Protein AF-A0A3D1M5Z8-F1 (afdb_monomer_lite)

Foldseek 3Di:
DDDPPPDDDDDPDDFPWDADDLDAFDDLFQPFGIDGPPDTQTSLLLLVLLVVVVVVVVVVCVVVVNDDPDDDQQADADPPDPDPQRGHPVSVSSVVSRVLVNVLVVCVVCCVVVVDDDDPVRLVVLLVVLVVVCVVCVVVSVRSSHDSVSSSVNVVSVD

Structure (mmCIF, N/CA/C/O backbone):
data_AF-A0A3D1M5Z8-F1
#
_entry.id   AF-A0A3D1M5Z8-F1
#
loop_
_atom_site.group_PDB
_atom_site.id
_atom_site.type_symbol
_atom_site.label_atom_id
_atom_site.label_alt_id
_atom_site.label_comp_id
_atom_site.label_asym_id
_atom_site.label_entity_id
_atom_site.label_seq_id
_atom_site.pdbx_PDB_ins_code
_atom_site.Cartn_x
_atom_site.Cartn_y
_atom_site.Cartn_z
_atom_site.occupancy
_atom_site.B_iso_or_equiv
_atom_site.auth_seq_id
_atom_site.auth_comp_id
_atom_site.auth_asym_id
_atom_site.auth_atom_id
_atom_site.pdbx_PDB_model_num
ATOM 1 N N . MET A 1 1 ? -8.453 -11.931 43.243 1.00 45.66 1 MET A N 1
ATOM 2 C CA . MET A 1 1 ? -7.563 -12.138 42.081 1.00 45.66 1 MET A CA 1
ATOM 3 C C . MET A 1 1 ? -7.340 -13.635 41.905 1.00 45.66 1 MET A C 1
ATOM 5 O O . MET A 1 1 ? -6.736 -14.232 42.786 1.00 45.66 1 MET A O 1
ATOM 9 N N . LYS A 1 2 ? -7.875 -14.254 40.846 1.00 28.98 2 LYS A N 1
ATOM 10 C CA . LYS A 1 2 ? -7.375 -15.521 40.283 1.00 28.98 2 LYS A CA 1
ATOM 11 C C . LYS A 1 2 ? -7.968 -15.693 38.887 1.00 28.98 2 LYS A C 1
ATOM 13 O O . LYS A 1 2 ? -9.171 -15.798 38.699 1.00 28.98 2 LYS A O 1
ATOM 18 N N . MET A 1 3 ? -7.060 -15.579 37.939 1.00 38.78 3 MET A N 1
ATOM 19 C CA . MET A 1 3 ? -7.235 -15.483 36.506 1.00 38.78 3 MET A CA 1
ATOM 20 C C . MET A 1 3 ? -6.978 -16.878 35.934 1.00 38.78 3 MET A C 1
ATOM 22 O O . MET A 1 3 ? -5.864 -17.385 36.057 1.00 38.78 3 MET A O 1
ATOM 26 N N . ASN A 1 4 ? -7.991 -17.502 35.331 1.00 33.88 4 ASN A N 1
ATOM 27 C CA . ASN A 1 4 ? -7.847 -18.800 34.672 1.00 33.88 4 ASN A CA 1
ATOM 28 C C . ASN A 1 4 ? -7.507 -18.586 33.190 1.00 33.88 4 ASN A C 1
ATOM 30 O O . ASN A 1 4 ? -8.358 -18.645 32.311 1.00 33.88 4 ASN A O 1
ATOM 34 N N . ARG A 1 5 ? -6.223 -18.316 32.934 1.00 40.91 5 ARG A N 1
ATOM 35 C CA . ARG A 1 5 ? -5.590 -18.275 31.606 1.00 40.91 5 ARG A CA 1
ATOM 36 C C . ARG A 1 5 ? -5.399 -19.692 31.058 1.00 40.91 5 ARG A C 1
ATOM 38 O O . ARG A 1 5 ? -4.290 -20.195 31.163 1.00 40.91 5 ARG A O 1
ATOM 45 N N . LYS A 1 6 ? -6.434 -20.348 30.521 1.00 39.53 6 LYS A N 1
ATOM 46 C CA . LYS A 1 6 ? -6.297 -21.562 29.678 1.00 39.53 6 LYS A CA 1
ATOM 47 C C . LYS A 1 6 ? -7.544 -21.772 28.805 1.00 39.53 6 LYS A C 1
ATOM 49 O O . LYS A 1 6 ? -8.343 -22.634 29.129 1.00 39.53 6 LYS A O 1
ATOM 54 N N . MET A 1 7 ? -7.720 -20.977 27.747 1.00 38.41 7 MET A N 1
ATOM 55 C CA . MET A 1 7 ? -8.502 -21.316 26.535 1.00 38.41 7 MET A CA 1
ATOM 56 C C . MET A 1 7 ? -8.436 -20.127 25.563 1.00 38.41 7 MET A C 1
ATOM 58 O O . MET A 1 7 ? -9.364 -19.342 25.449 1.00 38.41 7 MET A O 1
ATOM 62 N N . ALA A 1 8 ? -7.290 -19.952 24.913 1.00 38.53 8 ALA A N 1
ATOM 63 C CA . ALA A 1 8 ? -7.142 -19.054 23.764 1.00 38.53 8 ALA A CA 1
ATOM 64 C C . ALA A 1 8 ? -6.159 -19.694 22.771 1.00 38.53 8 ALA A C 1
ATOM 66 O O . ALA A 1 8 ? -5.153 -19.114 22.385 1.00 38.53 8 ALA A O 1
ATOM 67 N N . ALA A 1 9 ? -6.393 -20.972 22.473 1.00 44.59 9 ALA A N 1
ATOM 68 C CA . ALA A 1 9 ? -5.629 -21.737 21.501 1.00 44.59 9 ALA A CA 1
ATOM 69 C C . ALA A 1 9 ? -6.596 -22.683 20.787 1.00 44.59 9 ALA A C 1
ATOM 71 O O . ALA A 1 9 ? -6.935 -23.723 21.346 1.00 44.59 9 ALA A O 1
ATOM 72 N N . ALA A 1 10 ? -7.077 -22.269 19.614 1.00 41.88 10 ALA A N 1
ATOM 73 C CA . ALA A 1 10 ? -7.479 -23.107 18.478 1.00 41.88 10 ALA A CA 1
ATOM 74 C C . ALA A 1 10 ? -8.291 -22.248 17.497 1.00 41.88 10 ALA A C 1
ATOM 76 O O . ALA A 1 10 ? -9.492 -22.072 17.669 1.00 41.88 10 ALA A O 1
ATOM 77 N N . GLY A 1 11 ? -7.620 -21.714 16.479 1.00 40.41 11 GLY A N 1
ATOM 78 C CA . GLY A 1 11 ? -8.265 -20.948 15.415 1.00 40.41 11 GLY A CA 1
ATOM 79 C C . GLY A 1 11 ? -7.320 -20.607 14.267 1.00 40.41 11 GLY A C 1
ATOM 80 O O . GLY A 1 11 ? -7.425 -19.530 13.711 1.00 40.41 11 GLY A O 1
ATOM 81 N N . LEU A 1 12 ? -6.366 -21.482 13.923 1.00 47.75 12 LEU A N 1
ATOM 82 C CA . LEU A 1 12 ? -5.680 -21.388 12.628 1.00 47.75 12 LEU A CA 1
ATOM 83 C C . LEU A 1 12 ? -6.651 -21.926 11.565 1.00 47.75 12 LEU A C 1
ATOM 85 O O . LEU A 1 12 ? -6.600 -23.104 11.210 1.00 47.75 12 LEU A O 1
ATOM 89 N N . ALA A 1 13 ? -7.608 -21.092 11.152 1.00 46.97 13 ALA A N 1
ATOM 90 C CA . ALA A 1 13 ? -8.469 -21.369 10.009 1.00 46.97 13 ALA A CA 1
ATOM 91 C C . ALA A 1 13 ? -7.635 -21.237 8.722 1.00 46.97 13 ALA A C 1
ATOM 93 O O . ALA A 1 13 ? -6.862 -20.297 8.561 1.00 46.97 13 ALA A O 1
ATOM 94 N N . GLY A 1 14 ? -7.712 -22.243 7.849 1.00 43.97 14 GLY A N 1
ATOM 95 C CA . GLY A 1 14 ? -6.828 -22.378 6.695 1.00 43.97 14 GLY A CA 1
ATOM 96 C C . GLY A 1 14 ? -7.114 -21.357 5.596 1.00 43.97 14 GLY A C 1
ATOM 97 O O . GLY A 1 14 ? -8.157 -21.424 4.953 1.00 43.97 14 GLY A O 1
ATOM 98 N N . CYS A 1 15 ? -6.146 -20.485 5.317 1.00 53.84 15 CYS A N 1
ATOM 99 C CA . CYS A 1 15 ? -6.185 -19.575 4.177 1.00 53.84 15 CYS A CA 1
ATOM 100 C C . CYS A 1 15 ? -6.095 -20.377 2.865 1.00 53.84 15 CYS A C 1
ATOM 102 O O . CYS A 1 15 ? -5.021 -20.849 2.484 1.00 53.84 15 CYS A O 1
ATOM 104 N N . MET A 1 16 ? -7.207 -20.541 2.146 1.00 50.31 16 MET A N 1
ATOM 105 C CA . MET A 1 16 ? -7.157 -20.957 0.740 1.00 50.31 16 MET A CA 1
ATOM 106 C C . MET A 1 16 ? -6.750 -19.751 -0.110 1.00 50.31 16 MET A C 1
ATOM 108 O O . MET A 1 16 ? -7.555 -18.853 -0.326 1.00 50.31 16 MET A O 1
ATOM 112 N N . ILE A 1 17 ? -5.497 -19.730 -0.575 1.00 55.47 17 ILE A N 1
ATOM 113 C CA . ILE A 1 17 ? -4.919 -18.606 -1.323 1.00 55.47 17 ILE A CA 1
ATOM 114 C C . ILE A 1 17 ? -4.938 -18.926 -2.823 1.00 55.47 17 ILE A C 1
ATOM 116 O O . ILE A 1 17 ? -4.177 -19.770 -3.296 1.00 55.47 17 ILE A O 1
ATOM 120 N N . ALA A 1 18 ? -5.759 -18.209 -3.590 1.00 51.91 18 ALA A N 1
ATOM 121 C CA . ALA A 1 18 ? -5.624 -18.110 -5.043 1.00 51.91 18 ALA A CA 1
ATOM 122 C C . ALA A 1 18 ? -5.159 -16.685 -5.381 1.00 51.91 18 ALA A C 1
ATOM 124 O O . ALA A 1 18 ? -5.917 -15.735 -5.211 1.00 51.91 18 ALA A O 1
ATOM 125 N N . GLY A 1 19 ? -3.896 -16.529 -5.792 1.00 53.59 19 GLY A N 1
ATOM 126 C CA . GLY A 1 19 ? -3.340 -15.242 -6.216 1.00 53.59 19 GLY A CA 1
ATOM 127 C C . GLY A 1 19 ? -3.294 -15.155 -7.737 1.00 53.59 19 GLY A C 1
ATOM 128 O O . GLY A 1 19 ? -2.532 -15.897 -8.356 1.00 53.59 19 GLY A O 1
ATOM 129 N N . MET A 1 20 ? -4.092 -14.273 -8.337 1.00 53.56 20 MET A N 1
ATOM 130 C CA . MET A 1 20 ? -3.914 -13.882 -9.737 1.00 53.56 20 MET A CA 1
ATOM 131 C C . MET A 1 20 ? -2.912 -12.723 -9.820 1.00 53.56 20 MET A C 1
ATOM 133 O O . MET A 1 20 ? -2.773 -11.923 -8.899 1.00 53.56 20 MET A O 1
ATOM 137 N N . LEU A 1 21 ? -2.165 -12.686 -10.923 1.00 55.31 21 LEU A N 1
ATOM 138 C CA . LEU A 1 21 ? -1.042 -11.784 -11.178 1.00 55.31 21 LEU A CA 1
ATOM 139 C C . LEU A 1 21 ? -1.406 -10.311 -10.913 1.00 55.31 21 LEU A C 1
ATOM 141 O O . LEU A 1 21 ? -2.407 -9.820 -11.442 1.00 55.31 21 LEU A O 1
ATOM 145 N N . LEU A 1 22 ? -0.545 -9.594 -10.176 1.00 61.25 22 LEU A N 1
ATOM 146 C CA . LEU A 1 22 ? -0.554 -8.126 -10.092 1.00 61.25 22 LEU A CA 1
ATOM 147 C C . LEU A 1 22 ? -0.269 -7.571 -11.489 1.00 61.25 22 LEU A C 1
ATOM 149 O O . LEU A 1 22 ? 0.879 -7.419 -11.914 1.00 61.25 22 LEU A O 1
ATOM 153 N N . SER A 1 23 ? -1.342 -7.389 -12.248 1.00 57.44 23 SER A N 1
ATOM 154 C CA . SER A 1 23 ? -1.297 -6.979 -13.642 1.00 57.44 23 SER A CA 1
ATOM 155 C C . SER A 1 23 ? -0.970 -5.488 -13.689 1.00 57.44 23 SER A C 1
ATOM 157 O O . SER A 1 23 ? -1.579 -4.688 -12.978 1.00 57.44 23 SER A O 1
ATOM 159 N N . GLY A 1 24 ? 0.034 -5.122 -14.492 1.00 57.50 24 GLY A N 1
ATOM 160 C CA . GLY A 1 24 ? 0.466 -3.733 -14.673 1.00 57.50 24 GLY A CA 1
ATOM 161 C C . GLY A 1 24 ? -0.645 -2.807 -15.194 1.00 57.50 24 GLY A C 1
ATOM 162 O O . GLY A 1 24 ? -1.750 -3.251 -15.493 1.00 57.50 24 GLY A O 1
ATOM 163 N N . CYS A 1 25 ? -0.336 -1.507 -15.292 1.00 64.88 25 CYS A N 1
ATOM 164 C CA . CYS A 1 25 ? -1.281 -0.446 -15.669 1.00 64.88 25 CYS A CA 1
ATOM 165 C C . CYS A 1 25 ? -2.205 -0.822 -16.844 1.00 64.88 25 CYS A C 1
ATOM 167 O O . CYS A 1 25 ? -1.739 -1.363 -17.845 1.00 64.88 25 CYS A O 1
ATOM 169 N N . GLY A 1 26 ? -3.488 -0.452 -16.749 1.00 66.25 26 GLY A N 1
ATOM 170 C CA . GLY A 1 26 ? -4.501 -0.721 -17.784 1.00 66.25 26 GLY A CA 1
ATOM 171 C C . GLY A 1 26 ? -5.648 -1.645 -17.361 1.00 66.25 26 GLY A C 1
ATOM 172 O O . GLY A 1 26 ? -6.435 -2.060 -18.208 1.00 66.25 26 GLY A O 1
ATOM 173 N N . THR A 1 27 ? -5.755 -1.962 -16.070 1.00 78.62 27 THR A N 1
ATOM 174 C CA . THR A 1 27 ? -6.867 -2.735 -15.488 1.00 78.62 27 THR A CA 1
ATOM 175 C C . THR A 1 27 ? -7.998 -1.799 -15.037 1.00 78.62 27 THR A C 1
ATOM 177 O O . THR A 1 27 ? -7.748 -0.623 -14.767 1.00 78.62 27 THR A O 1
ATOM 180 N N . ASN A 1 28 ? -9.235 -2.303 -14.918 1.00 83.44 28 ASN A N 1
ATOM 181 C CA . ASN A 1 28 ? -10.314 -1.555 -14.250 1.00 83.44 28 ASN A CA 1
ATOM 182 C C . ASN A 1 28 ? -10.271 -1.698 -12.713 1.00 83.44 28 ASN A C 1
ATOM 184 O O . ASN A 1 28 ? -11.053 -1.042 -12.026 1.00 83.44 28 ASN A O 1
ATOM 188 N N . GLY A 1 29 ? -9.377 -2.554 -12.207 1.00 84.69 29 GLY A N 1
ATOM 189 C CA . GLY A 1 29 ? -9.028 -2.737 -10.804 1.00 84.69 29 GLY A CA 1
ATOM 190 C C . GLY A 1 29 ? -10.008 -3.555 -9.977 1.00 84.69 29 GLY A C 1
ATOM 191 O O . GLY A 1 29 ? -9.700 -3.850 -8.828 1.00 84.69 29 GLY A O 1
ATOM 192 N N . LYS A 1 30 ? -11.167 -3.945 -10.515 1.00 89.19 30 LYS A N 1
ATOM 193 C CA . LYS A 1 30 ? -12.226 -4.619 -9.744 1.00 89.19 30 LYS A CA 1
ATOM 194 C C . LYS A 1 30 ? -12.068 -6.133 -9.688 1.00 89.19 30 LYS A C 1
ATOM 196 O O . LYS A 1 30 ? -12.790 -6.794 -8.946 1.00 89.19 30 LYS A O 1
ATOM 201 N N . GLU A 1 31 ? -11.172 -6.693 -10.491 1.00 88.44 31 GLU A N 1
ATOM 202 C CA . GLU A 1 31 ? -10.900 -8.124 -10.497 1.00 88.44 31 GLU A CA 1
ATOM 203 C C . GLU A 1 31 ? -10.304 -8.580 -9.156 1.00 88.44 31 GLU A C 1
ATOM 205 O O . GLU A 1 31 ? -9.637 -7.815 -8.462 1.00 88.44 31 GLU A O 1
ATOM 210 N N . THR A 1 32 ? -10.520 -9.843 -8.784 1.00 88.56 32 THR A N 1
ATOM 211 C CA . THR A 1 32 ? -9.906 -10.435 -7.588 1.00 88.56 32 THR A CA 1
ATOM 212 C C . THR A 1 32 ? -8.410 -10.652 -7.810 1.00 88.56 32 THR A C 1
ATOM 214 O O . THR A 1 32 ? -8.022 -11.415 -8.693 1.00 88.56 32 THR A O 1
ATOM 217 N N . ALA A 1 33 ? -7.576 -10.027 -6.979 1.00 86.75 33 ALA A N 1
ATOM 218 C CA . ALA A 1 33 ? -6.137 -10.276 -6.939 1.00 86.75 33 ALA A CA 1
ATOM 219 C C . ALA A 1 33 ? -5.789 -11.374 -5.930 1.00 86.75 33 ALA A C 1
ATOM 221 O O . ALA A 1 33 ? -5.051 -12.306 -6.250 1.00 86.75 33 ALA A O 1
ATOM 222 N N . ILE A 1 34 ? -6.336 -11.268 -4.717 1.00 86.50 34 ILE A N 1
ATOM 223 C CA . ILE A 1 34 ? -6.104 -12.204 -3.616 1.00 86.50 34 ILE A CA 1
ATOM 224 C C . ILE A 1 34 ? -7.453 -12.510 -2.978 1.00 86.50 34 ILE A C 1
ATOM 226 O O . ILE A 1 34 ? -8.256 -11.611 -2.738 1.00 86.50 34 ILE A O 1
ATOM 230 N N . LYS A 1 35 ? -7.693 -13.785 -2.691 1.00 86.75 35 LYS A N 1
ATOM 231 C CA . LYS A 1 35 ? -8.801 -14.220 -1.846 1.00 86.75 35 LYS A CA 1
ATOM 232 C C . LYS A 1 35 ? -8.236 -14.912 -0.613 1.00 86.75 35 LYS A C 1
ATOM 234 O O . LYS A 1 35 ? -7.394 -15.799 -0.757 1.00 86.75 35 LYS A O 1
ATOM 239 N N . VAL A 1 36 ? -8.695 -14.498 0.563 1.00 85.19 36 VAL A N 1
ATOM 240 C CA . VAL A 1 36 ? -8.397 -15.124 1.855 1.00 85.19 36 VAL A CA 1
ATOM 241 C C . VAL A 1 36 ? -9.742 -15.352 2.527 1.00 85.19 36 VAL A C 1
ATOM 243 O O . VAL A 1 36 ? -10.444 -14.396 2.814 1.00 85.19 36 VAL A O 1
ATOM 246 N N . ASN A 1 37 ? -10.132 -16.615 2.710 1.00 84.38 37 ASN A N 1
ATOM 247 C CA . ASN A 1 37 ? -11.458 -16.980 3.220 1.00 84.38 37 ASN A CA 1
ATOM 248 C C . ASN A 1 37 ? -12.592 -16.306 2.416 1.00 84.38 37 ASN A C 1
ATOM 250 O O . ASN A 1 37 ? -12.714 -16.563 1.211 1.00 84.38 37 ASN A O 1
ATOM 254 N N . ASP A 1 38 ? -13.408 -15.473 3.065 1.00 83.44 38 ASP A N 1
ATOM 255 C CA . ASP A 1 38 ? -14.495 -14.715 2.437 1.00 83.44 38 ASP A CA 1
ATOM 256 C C . ASP A 1 38 ? -14.072 -13.298 2.016 1.00 83.44 38 ASP A C 1
ATOM 258 O O . ASP A 1 38 ? -14.759 -12.678 1.199 1.00 83.44 38 ASP A O 1
ATOM 262 N N . ASP A 1 39 ? -12.912 -12.825 2.479 1.00 85.88 39 ASP A N 1
ATOM 263 C CA . ASP A 1 39 ? -12.357 -11.529 2.115 1.00 85.88 39 ASP A CA 1
ATOM 264 C C . ASP A 1 39 ? -11.641 -11.567 0.758 1.00 85.88 39 ASP A C 1
ATOM 266 O O . ASP A 1 39 ? -10.941 -12.513 0.368 1.00 85.88 39 ASP A O 1
ATOM 270 N N . VAL A 1 40 ? -11.836 -10.486 0.007 1.00 88.19 40 VAL A N 1
ATOM 271 C CA . VAL A 1 40 ? -11.312 -10.311 -1.345 1.00 88.19 40 VAL A CA 1
ATOM 272 C C . VAL A 1 40 ? -10.528 -9.015 -1.405 1.00 88.19 40 VAL A C 1
ATOM 274 O O . VAL A 1 40 ? -11.075 -7.942 -1.169 1.00 88.19 40 VAL A O 1
ATOM 277 N N . VAL A 1 41 ? -9.268 -9.127 -1.818 1.00 89.69 41 VAL A N 1
ATOM 278 C CA . VAL A 1 41 ? -8.477 -7.985 -2.262 1.00 89.69 41 VAL A CA 1
ATOM 279 C C . VAL A 1 41 ? -8.589 -7.851 -3.769 1.00 89.69 41 VAL A C 1
ATOM 281 O O . VAL A 1 41 ? -8.340 -8.798 -4.527 1.00 89.69 41 VAL A O 1
ATOM 284 N N . THR A 1 42 ? -8.959 -6.655 -4.203 1.00 92.00 42 THR A N 1
ATOM 285 C CA . THR A 1 42 ? -9.081 -6.295 -5.612 1.00 92.00 42 THR A CA 1
ATOM 286 C C . THR A 1 42 ? -7.711 -6.018 -6.233 1.00 92.00 42 THR A C 1
ATOM 288 O O . THR A 1 42 ? -6.727 -5.725 -5.548 1.00 92.00 42 THR A O 1
ATOM 291 N N . VAL A 1 43 ? -7.626 -6.075 -7.561 1.00 90.75 43 VAL A N 1
ATOM 292 C CA . VAL A 1 43 ? -6.430 -5.651 -8.301 1.00 90.75 43 VAL A CA 1
ATOM 293 C C . VAL A 1 43 ? -6.106 -4.181 -8.028 1.00 90.75 43 VAL A C 1
ATOM 295 O O . VAL A 1 43 ? -4.932 -3.850 -7.894 1.00 90.75 43 VAL A O 1
ATOM 298 N N . GLY A 1 44 ? -7.108 -3.312 -7.873 1.00 91.81 44 GLY A N 1
ATOM 299 C CA . GLY A 1 44 ? -6.929 -1.895 -7.547 1.00 91.81 44 GLY A CA 1
ATOM 300 C C . GLY A 1 44 ? -6.254 -1.681 -6.189 1.00 91.81 44 GLY A C 1
ATOM 301 O O . GLY A 1 44 ? -5.304 -0.898 -6.099 1.00 91.81 44 GLY A O 1
ATOM 302 N N . GLN A 1 45 ? -6.681 -2.423 -5.162 1.00 93.62 45 GLN A N 1
ATOM 303 C CA . GLN A 1 45 ? -6.065 -2.418 -3.829 1.00 93.62 45 GLN A CA 1
ATOM 304 C C . GLN A 1 45 ? -4.635 -2.960 -3.877 1.00 93.62 45 GLN A C 1
ATOM 306 O O . GLN A 1 45 ? -3.695 -2.312 -3.412 1.00 93.62 45 GLN A O 1
ATOM 311 N N . ALA A 1 46 ? -4.442 -4.126 -4.494 1.00 91.31 46 ALA A N 1
ATOM 312 C CA . ALA A 1 46 ? -3.136 -4.768 -4.529 1.00 91.31 46 ALA A CA 1
ATOM 313 C C . ALA A 1 46 ? -2.112 -3.978 -5.368 1.00 91.31 46 ALA A C 1
ATOM 315 O O . ALA A 1 46 ? -0.945 -3.870 -4.984 1.00 91.31 46 ALA A O 1
ATOM 316 N N . ASN A 1 47 ? -2.542 -3.362 -6.476 1.00 90.62 47 ASN A N 1
ATOM 317 C CA . ASN A 1 47 ? -1.705 -2.474 -7.283 1.00 90.62 47 ASN A CA 1
ATOM 318 C C . ASN A 1 47 ? -1.288 -1.229 -6.503 1.00 90.62 47 ASN A C 1
ATOM 320 O O . ASN A 1 47 ? -0.116 -0.851 -6.560 1.00 90.62 47 ASN A O 1
ATOM 324 N N . PHE A 1 48 ? -2.214 -0.600 -5.775 1.00 93.00 48 PHE A N 1
ATOM 325 C CA . PHE A 1 48 ? -1.881 0.553 -4.947 1.00 93.00 48 PHE A CA 1
ATOM 326 C C . PHE A 1 48 ? -0.852 0.185 -3.880 1.00 93.00 48 PHE A C 1
ATOM 328 O O . PHE A 1 48 ? 0.195 0.827 -3.805 1.00 93.00 48 PHE A O 1
ATOM 335 N N . PHE A 1 49 ? -1.092 -0.891 -3.127 1.00 93.44 49 PHE A N 1
ATOM 336 C CA . PHE A 1 49 ? -0.176 -1.349 -2.086 1.00 93.44 49 PHE A CA 1
ATOM 337 C C . PHE A 1 49 ? 1.222 -1.668 -2.631 1.00 93.44 49 PHE A C 1
ATOM 339 O O . PHE A 1 49 ? 2.226 -1.207 -2.083 1.00 93.44 49 PHE A O 1
ATOM 346 N N . LEU A 1 50 ? 1.303 -2.383 -3.759 1.00 91.81 50 LEU A N 1
ATOM 347 C CA . LEU A 1 50 ? 2.576 -2.695 -4.410 1.00 91.81 50 LEU A CA 1
ATOM 348 C 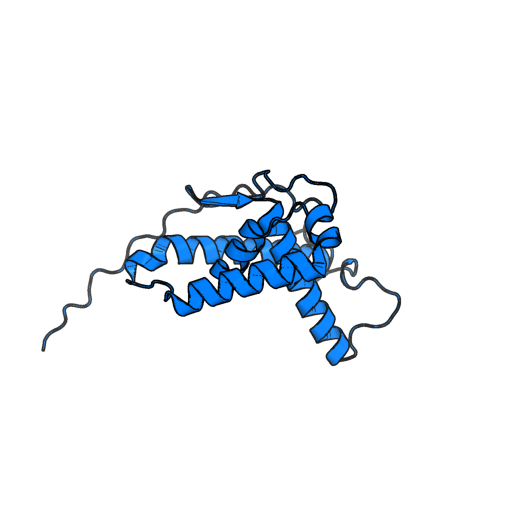C . LEU A 1 50 ? 3.334 -1.424 -4.811 1.00 91.81 50 LEU A C 1
ATOM 350 O O . LEU A 1 50 ? 4.536 -1.313 -4.567 1.00 91.81 50 LEU A O 1
ATOM 354 N N . ARG A 1 51 ? 2.657 -0.463 -5.451 1.00 90.31 51 ARG A N 1
ATOM 355 C CA . ARG A 1 51 ? 3.298 0.778 -5.914 1.00 90.31 51 ARG A CA 1
ATOM 356 C C . ARG A 1 51 ? 3.659 1.704 -4.763 1.00 90.31 51 ARG A C 1
ATOM 358 O O . ARG A 1 51 ? 4.688 2.371 -4.841 1.00 90.31 51 ARG A O 1
ATOM 365 N N . TYR A 1 52 ? 2.873 1.699 -3.691 1.00 90.62 52 TYR A N 1
ATOM 366 C CA . TYR A 1 52 ? 3.199 2.393 -2.455 1.00 90.62 52 TYR A CA 1
ATOM 367 C C . TYR A 1 52 ? 4.496 1.848 -1.847 1.00 90.62 52 TYR A C 1
ATOM 369 O O . TYR A 1 52 ? 5.430 2.617 -1.615 1.00 90.62 52 TYR A O 1
ATOM 377 N N . GLN A 1 53 ? 4.616 0.525 -1.693 1.00 90.81 53 GLN A N 1
ATOM 378 C CA . GLN A 1 53 ? 5.859 -0.094 -1.223 1.00 90.81 53 GLN A CA 1
ATOM 379 C C . GLN A 1 53 ? 7.035 0.185 -2.161 1.00 9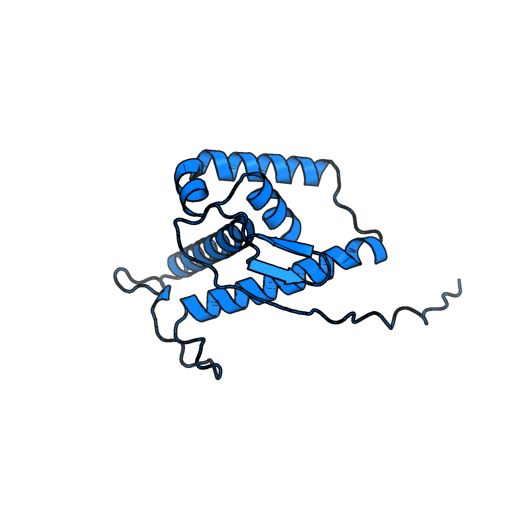0.81 53 GLN A C 1
ATOM 381 O O . GLN A 1 53 ? 8.108 0.572 -1.705 1.00 90.81 53 GLN A O 1
ATOM 386 N N . GLN A 1 54 ? 6.825 0.075 -3.476 1.00 89.81 54 GLN A N 1
ATOM 387 C CA . GLN A 1 54 ? 7.847 0.390 -4.473 1.00 89.81 54 GLN A CA 1
ATOM 388 C C . GLN A 1 54 ? 8.374 1.826 -4.313 1.00 89.81 54 GLN A C 1
ATOM 390 O O . GLN A 1 54 ? 9.586 2.052 -4.368 1.00 89.81 54 GLN A O 1
ATOM 395 N N . ALA A 1 55 ? 7.486 2.799 -4.089 1.00 89.06 55 ALA A N 1
ATOM 396 C CA . ALA A 1 55 ? 7.856 4.195 -3.874 1.00 89.06 55 ALA A CA 1
ATOM 397 C C . ALA A 1 55 ? 8.648 4.387 -2.570 1.00 89.06 55 ALA A C 1
ATOM 399 O O . ALA A 1 55 ? 9.690 5.043 -2.592 1.00 89.06 55 ALA A O 1
ATOM 400 N N . GLN A 1 56 ? 8.215 3.768 -1.466 1.00 89.19 56 GLN A N 1
ATOM 401 C CA . GLN A 1 56 ? 8.927 3.820 -0.181 1.00 89.19 56 GLN A CA 1
ATOM 402 C C . GLN A 1 56 ? 10.331 3.209 -0.281 1.00 89.19 56 GLN A C 1
ATOM 404 O O . GLN A 1 56 ? 11.313 3.833 0.125 1.00 89.19 56 GLN A O 1
ATOM 409 N N . SER A 1 57 ? 10.455 2.030 -0.894 1.00 88.44 57 SER A N 1
ATOM 410 C CA . SER A 1 57 ? 11.746 1.379 -1.127 1.00 88.44 57 SER A CA 1
ATOM 411 C C . SER A 1 57 ? 12.649 2.213 -2.039 1.00 88.44 57 SER A C 1
ATOM 413 O O . SER A 1 57 ? 13.829 2.380 -1.733 1.00 88.44 57 SER A O 1
ATOM 415 N N . THR A 1 58 ? 12.106 2.800 -3.116 1.00 87.69 58 THR A N 1
ATOM 416 C CA . THR A 1 58 ? 12.865 3.709 -3.997 1.00 87.69 58 THR A CA 1
ATOM 417 C C . THR A 1 58 ? 13.401 4.896 -3.209 1.00 87.69 58 THR A C 1
ATOM 419 O O . THR A 1 58 ? 14.591 5.195 -3.283 1.00 87.69 58 THR A O 1
ATOM 422 N N . TYR A 1 59 ? 12.531 5.562 -2.447 1.00 87.56 59 TYR A N 1
ATOM 423 C CA . TYR A 1 59 ? 12.887 6.732 -1.656 1.00 87.56 59 TYR A CA 1
ATOM 424 C C . TYR A 1 59 ? 13.986 6.400 -0.644 1.00 87.56 59 TYR A C 1
ATOM 426 O O . TYR A 1 59 ? 15.005 7.086 -0.588 1.00 87.56 59 TYR A O 1
ATOM 434 N N . MET A 1 60 ? 13.833 5.299 0.094 1.00 88.62 60 MET A N 1
ATOM 435 C CA . MET A 1 60 ? 14.840 4.822 1.038 1.00 88.62 60 MET A CA 1
ATOM 436 C C . MET A 1 60 ? 16.187 4.570 0.341 1.00 88.62 60 MET A C 1
ATOM 438 O O . MET A 1 60 ? 17.223 5.060 0.786 1.00 88.62 60 MET A O 1
ATOM 442 N N . MET A 1 61 ? 16.198 3.851 -0.782 1.00 85.88 61 MET A N 1
ATOM 443 C CA . MET A 1 61 ? 17.438 3.551 -1.505 1.00 85.88 61 MET A CA 1
ATOM 444 C C . MET A 1 61 ? 18.094 4.792 -2.115 1.00 85.88 61 MET A C 1
ATOM 446 O O . MET A 1 61 ? 19.322 4.863 -2.168 1.00 85.88 61 MET A O 1
ATOM 450 N N . GLN A 1 62 ? 17.305 5.781 -2.543 1.00 84.94 62 GLN A N 1
ATOM 451 C CA . GLN A 1 62 ? 17.817 7.082 -2.973 1.00 84.94 62 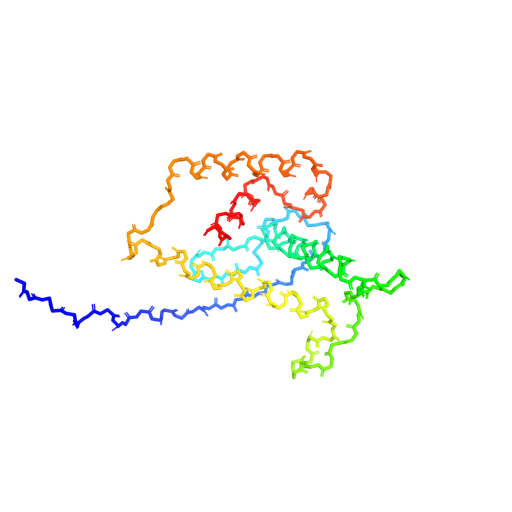GLN A CA 1
ATOM 452 C C . GLN A 1 62 ? 18.501 7.821 -1.819 1.00 84.94 62 GLN A C 1
ATOM 454 O O . GLN A 1 62 ? 19.617 8.305 -1.995 1.00 84.94 62 GLN A O 1
ATOM 459 N N . GLN A 1 63 ? 17.882 7.854 -0.634 1.00 86.44 63 GLN A N 1
ATOM 460 C CA . GLN A 1 63 ? 18.463 8.477 0.563 1.00 86.44 63 GLN A CA 1
ATOM 461 C C . GLN A 1 63 ? 19.802 7.836 0.960 1.00 86.44 63 GLN A C 1
ATOM 463 O O . GLN A 1 63 ? 20.730 8.539 1.354 1.00 86.44 63 GLN A O 1
ATOM 468 N N . TYR A 1 64 ? 19.942 6.517 0.794 1.00 85.62 64 TYR A N 1
ATOM 469 C CA . TYR A 1 64 ? 21.196 5.798 1.053 1.00 85.62 64 TYR A CA 1
ATOM 470 C C . TYR A 1 64 ? 22.186 5.796 -0.125 1.00 85.62 64 TYR A C 1
ATOM 472 O O . TYR A 1 64 ? 23.219 5.132 -0.051 1.00 85.62 64 TYR A O 1
ATOM 480 N N . GLY A 1 65 ? 21.900 6.509 -1.222 1.00 80.50 65 GLY A N 1
ATOM 481 C CA . GLY A 1 65 ? 22.775 6.569 -2.400 1.00 80.50 65 GLY A CA 1
ATOM 482 C C . GLY A 1 65 ? 22.919 5.240 -3.153 1.00 80.50 65 GLY A C 1
ATOM 483 O O . GLY A 1 65 ? 23.817 5.087 -3.977 1.00 80.50 65 GLY A O 1
ATOM 484 N N . MET A 1 66 ? 22.046 4.269 -2.878 1.00 75.38 66 MET A N 1
ATOM 485 C CA . MET A 1 66 ? 22.059 2.940 -3.498 1.00 75.38 66 MET A CA 1
ATOM 486 C C . MET A 1 66 ? 21.319 2.914 -4.839 1.00 75.38 66 MET A C 1
ATOM 488 O O . MET A 1 66 ? 21.481 1.981 -5.621 1.00 75.38 66 MET A O 1
ATOM 492 N N . TYR A 1 67 ? 20.515 3.940 -5.120 1.00 71.50 67 TYR A N 1
ATOM 493 C CA . TYR A 1 67 ? 19.826 4.093 -6.394 1.00 71.50 67 TYR A CA 1
ATOM 494 C C . TYR A 1 67 ? 20.735 4.808 -7.408 1.00 71.50 67 TYR A C 1
ATOM 496 O O . TYR A 1 67 ? 20.738 6.036 -7.499 1.00 71.50 67 TYR A O 1
ATOM 504 N N . GLN A 1 68 ? 21.547 4.049 -8.153 1.00 61.19 68 GLN A N 1
ATOM 505 C CA . GLN A 1 68 ? 22.374 4.608 -9.230 1.00 61.19 68 GLN A CA 1
ATOM 506 C C . GLN A 1 68 ? 21.534 4.872 -10.486 1.00 61.19 68 GLN A C 1
ATOM 508 O O . GLN A 1 68 ? 20.735 4.034 -10.903 1.00 61.19 68 GLN A O 1
ATOM 513 N N . SER A 1 69 ? 21.703 6.043 -11.107 1.00 52.38 69 SER A N 1
ATOM 514 C CA . SER A 1 69 ? 20.904 6.423 -12.275 1.00 52.38 69 SER A CA 1
ATOM 515 C C . SER A 1 69 ? 21.187 5.498 -13.466 1.00 52.38 69 SER A C 1
ATOM 517 O O . SER A 1 69 ? 22.325 5.435 -13.927 1.00 52.38 69 SER A O 1
ATOM 519 N N . GLY A 1 70 ? 20.156 4.840 -14.002 1.00 54.84 70 GLY A N 1
ATOM 520 C CA . GLY A 1 70 ? 20.205 4.190 -15.320 1.00 54.84 70 GLY A CA 1
ATOM 521 C C . GLY A 1 70 ? 19.967 2.677 -15.350 1.00 54.84 70 GLY A C 1
ATOM 522 O O . GLY A 1 70 ? 19.655 2.166 -16.420 1.00 54.84 70 GLY A O 1
ATOM 523 N N . ALA A 1 71 ? 20.035 1.970 -14.218 1.00 57.25 71 ALA A N 1
ATOM 524 C CA . ALA A 1 71 ? 19.587 0.578 -14.118 1.00 57.25 71 ALA A CA 1
ATOM 525 C C . ALA A 1 71 ? 18.255 0.518 -13.360 1.00 57.25 71 ALA A C 1
ATOM 527 O O . ALA A 1 71 ? 18.109 1.122 -12.297 1.00 57.25 71 ALA A O 1
ATOM 528 N N . SER A 1 72 ? 17.270 -0.193 -13.908 1.00 74.06 72 SER A N 1
ATOM 529 C CA . SER A 1 72 ? 16.026 -0.473 -13.194 1.00 74.06 72 SER A CA 1
ATOM 530 C C . SER A 1 72 ? 16.345 -1.457 -12.073 1.00 74.06 72 SER A C 1
ATOM 532 O O . SER A 1 72 ? 16.485 -2.650 -12.322 1.00 74.06 72 SER A O 1
ATOM 534 N N . LEU A 1 73 ? 16.489 -0.956 -10.839 1.00 80.88 73 LEU A N 1
ATOM 535 C CA . LEU A 1 73 ? 16.619 -1.775 -9.623 1.00 80.88 73 LEU A CA 1
ATOM 536 C C . LEU A 1 73 ? 15.625 -2.946 -9.631 1.00 80.88 73 LEU A C 1
ATOM 538 O O . LEU A 1 73 ? 15.948 -4.054 -9.225 1.00 80.88 73 LEU A O 1
ATOM 542 N N . TRP A 1 74 ? 14.413 -2.678 -10.110 1.00 85.50 74 TRP A N 1
ATOM 543 C CA . TRP A 1 74 ? 13.299 -3.617 -10.156 1.00 85.50 74 TRP A CA 1
ATOM 544 C C . TRP A 1 74 ? 13.539 -4.799 -11.088 1.00 85.50 74 TRP A C 1
ATOM 546 O O . TRP A 1 74 ? 13.016 -5.871 -10.814 1.00 85.50 74 TRP A O 1
ATOM 556 N N . ASP A 1 75 ? 14.348 -4.614 -12.127 1.00 85.69 75 ASP A N 1
ATOM 557 C CA . ASP A 1 75 ? 14.689 -5.652 -13.101 1.00 85.69 75 ASP A CA 1
ATOM 558 C C . ASP A 1 75 ? 16.033 -6.322 -12.776 1.00 85.69 75 ASP A C 1
ATOM 560 O O . ASP A 1 75 ? 16.510 -7.161 -13.535 1.00 85.69 75 ASP A O 1
ATOM 564 N N . GLN A 1 76 ? 16.672 -5.950 -11.661 1.00 85.81 76 GLN A N 1
ATOM 565 C CA . GLN A 1 76 ? 17.925 -6.560 -11.241 1.00 85.81 76 GLN A CA 1
ATOM 566 C C . GLN A 1 76 ? 17.683 -7.991 -10.757 1.00 85.81 76 GLN A C 1
ATOM 568 O O . GLN A 1 76 ? 1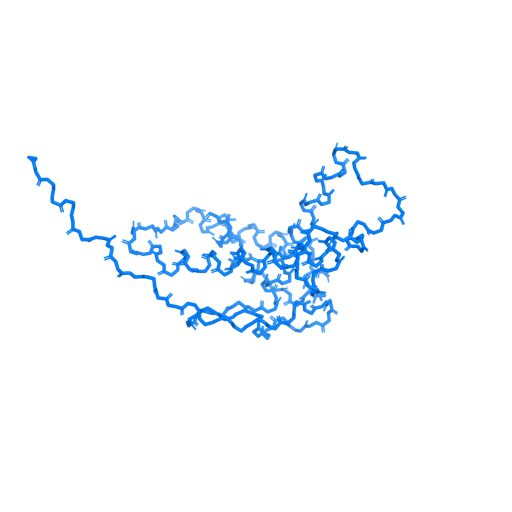6.822 -8.217 -9.903 1.00 85.81 76 GLN A O 1
ATOM 573 N N . ASP A 1 77 ? 18.491 -8.928 -11.258 1.00 85.19 77 ASP A N 1
ATOM 574 C CA . ASP A 1 77 ? 18.445 -10.336 -10.868 1.00 85.19 77 ASP A CA 1
ATOM 575 C C . ASP A 1 77 ? 18.528 -10.514 -9.344 1.00 85.19 77 ASP A C 1
ATOM 577 O O . ASP A 1 77 ? 19.379 -9.934 -8.659 1.00 85.19 77 ASP A O 1
ATOM 581 N N . TYR A 1 78 ? 17.654 -11.368 -8.818 1.00 79.00 78 TYR A N 1
ATOM 582 C CA . TYR A 1 78 ? 17.548 -11.696 -7.405 1.00 79.00 78 TYR A CA 1
ATOM 583 C C . TYR A 1 78 ? 17.941 -13.154 -7.163 1.00 79.00 78 TYR A C 1
ATOM 585 O O . TYR A 1 78 ? 17.121 -14.066 -7.136 1.00 79.00 78 TYR A O 1
ATOM 593 N N . THR A 1 79 ? 19.237 -13.380 -6.959 1.00 73.38 79 THR A N 1
ATOM 594 C CA . THR A 1 79 ? 19.831 -14.723 -6.836 1.00 73.38 79 THR A CA 1
ATOM 595 C C . THR A 1 79 ? 19.632 -15.386 -5.470 1.00 73.38 79 THR A C 1
ATOM 597 O O . THR A 1 79 ? 20.065 -16.518 -5.268 1.00 73.38 79 THR A O 1
ATOM 600 N N . ALA A 1 80 ? 18.993 -14.697 -4.520 1.00 74.06 80 ALA A N 1
ATOM 601 C CA . ALA A 1 80 ? 18.769 -15.196 -3.165 1.00 74.06 80 ALA A CA 1
ATOM 602 C C . ALA A 1 80 ? 17.495 -16.054 -3.020 1.00 74.06 80 ALA A C 1
ATOM 604 O O . ALA A 1 80 ? 17.291 -16.648 -1.962 1.00 74.06 80 ALA A O 1
ATOM 605 N N . SER A 1 81 ? 16.647 -16.132 -4.053 1.00 70.38 81 SER A N 1
ATOM 606 C CA . SER A 1 81 ? 15.429 -16.947 -4.024 1.00 70.38 81 SER A CA 1
ATOM 607 C C . SER A 1 81 ? 15.680 -18.385 -4.487 1.00 70.38 81 SER A C 1
ATOM 609 O O . SER A 1 81 ? 16.360 -18.621 -5.484 1.00 70.38 81 SER A O 1
ATOM 611 N N . SER A 1 82 ? 15.085 -19.355 -3.790 1.00 74.25 82 SER A N 1
ATOM 612 C CA . SER A 1 82 ? 14.961 -20.743 -4.259 1.00 74.25 82 SER A CA 1
ATOM 613 C C . SER A 1 82 ? 13.730 -20.973 -5.147 1.00 74.25 82 SER A C 1
ATOM 615 O O . SER A 1 82 ? 13.615 -22.033 -5.763 1.00 74.25 82 SER A O 1
ATOM 617 N N . ASP A 1 83 ? 12.818 -20.000 -5.221 1.00 76.75 83 ASP A N 1
ATOM 618 C CA . ASP A 1 83 ? 11.651 -20.010 -6.101 1.00 76.75 83 ASP A CA 1
ATOM 619 C C . ASP A 1 83 ? 12.020 -19.428 -7.469 1.00 76.75 83 ASP A C 1
ATOM 621 O O . ASP A 1 83 ? 12.350 -18.247 -7.588 1.00 76.75 83 ASP A O 1
ATOM 625 N N . SER A 1 84 ? 11.922 -20.259 -8.509 1.00 74.44 84 SER A N 1
ATOM 626 C CA . SER A 1 84 ? 12.222 -19.892 -9.896 1.00 74.44 84 SER A CA 1
ATOM 627 C C . SER A 1 84 ? 11.299 -18.820 -10.488 1.00 74.44 84 SER A C 1
ATOM 629 O O . SER A 1 84 ? 11.619 -18.271 -11.538 1.00 74.44 84 SER A O 1
ATOM 631 N N . SER A 1 85 ? 10.152 -18.542 -9.860 1.00 74.06 85 SER A N 1
ATOM 632 C CA . SER A 1 85 ? 9.259 -17.442 -10.250 1.00 74.06 85 SER A CA 1
ATOM 633 C C . SER A 1 85 ? 9.724 -16.075 -9.735 1.00 74.06 85 SER A C 1
ATOM 635 O O . SER A 1 85 ? 9.266 -15.047 -10.231 1.00 74.06 85 SER A O 1
ATOM 637 N N . ILE A 1 86 ? 10.667 -16.057 -8.788 1.00 79.81 86 ILE A N 1
ATOM 638 C CA . ILE A 1 86 ? 11.269 -14.847 -8.233 1.00 79.81 86 ILE A CA 1
ATOM 639 C C . ILE A 1 86 ? 12.648 -14.681 -8.861 1.00 79.81 86 ILE A C 1
ATOM 641 O O . ILE A 1 86 ? 13.653 -15.177 -8.353 1.00 79.81 86 ILE A O 1
ATOM 645 N N . SER A 1 87 ? 12.677 -13.993 -9.998 1.00 84.19 87 SER A N 1
ATOM 646 C CA . SER A 1 87 ? 13.902 -13.796 -10.776 1.00 84.19 87 SER A CA 1
ATOM 647 C C . SER A 1 87 ? 14.542 -12.435 -10.544 1.00 84.19 87 SER A C 1
ATOM 649 O O . SER A 1 87 ? 15.757 -12.307 -10.648 1.00 84.19 87 SER A O 1
ATOM 651 N N . THR A 1 88 ? 13.740 -11.435 -10.178 1.00 88.69 88 THR A N 1
ATOM 652 C CA . THR A 1 88 ? 14.175 -10.045 -10.025 1.00 88.69 88 THR A CA 1
ATOM 653 C C . THR A 1 88 ? 13.827 -9.475 -8.652 1.00 88.69 88 THR A C 1
ATOM 655 O O . THR A 1 88 ? 12.974 -10.002 -7.930 1.00 88.69 88 THR A O 1
ATOM 658 N N . TYR A 1 89 ? 14.451 -8.353 -8.286 1.00 86.75 89 TYR A N 1
ATOM 659 C CA . TYR A 1 89 ? 14.083 -7.602 -7.083 1.00 86.75 89 TYR A CA 1
ATOM 660 C C . TYR A 1 89 ? 12.606 -7.173 -7.115 1.00 86.75 89 TYR A C 1
ATOM 662 O O . TYR A 1 89 ? 11.921 -7.198 -6.093 1.00 86.75 89 TYR A O 1
ATOM 670 N N . GLY A 1 90 ? 12.083 -6.832 -8.298 1.00 87.62 90 GLY A N 1
ATOM 671 C CA . GLY A 1 90 ? 10.672 -6.526 -8.505 1.00 87.62 90 GLY A CA 1
ATOM 672 C C . GLY A 1 90 ? 9.752 -7.718 -8.243 1.00 87.62 90 GLY A C 1
ATOM 673 O O . GLY A 1 90 ? 8.684 -7.533 -7.661 1.00 87.62 90 GLY A O 1
ATOM 674 N N . ASP A 1 91 ? 10.151 -8.934 -8.616 1.00 87.06 91 ASP A N 1
ATOM 675 C CA . ASP A 1 91 ? 9.378 -10.145 -8.308 1.00 87.06 91 ASP A CA 1
ATOM 676 C C . ASP A 1 91 ? 9.384 -10.446 -6.807 1.00 87.06 91 ASP A C 1
ATOM 678 O O . ASP A 1 91 ? 8.341 -10.765 -6.239 1.00 87.06 91 ASP A O 1
ATOM 682 N N . SER A 1 92 ? 10.527 -10.246 -6.146 1.00 88.19 92 SER A N 1
ATOM 683 C CA . SER A 1 92 ? 10.652 -10.390 -4.691 1.00 88.19 92 SER A CA 1
ATOM 684 C C . SER A 1 92 ? 9.760 -9.391 -3.941 1.00 88.19 92 SER A C 1
ATOM 686 O O . SER A 1 92 ? 9.069 -9.759 -2.986 1.00 88.19 92 SER A O 1
ATOM 688 N N . LEU A 1 93 ? 9.688 -8.140 -4.415 1.00 89.06 93 LEU A N 1
ATOM 689 C CA . LEU A 1 93 ? 8.774 -7.141 -3.861 1.00 89.06 93 LEU A CA 1
ATOM 690 C C . LEU A 1 93 ? 7.304 -7.535 -4.068 1.00 89.06 93 LEU A C 1
ATOM 692 O O . LEU A 1 93 ? 6.510 -7.398 -3.141 1.00 89.06 93 LEU A O 1
ATOM 696 N N . LYS A 1 94 ? 6.925 -8.031 -5.256 1.00 88.88 94 LYS A N 1
ATOM 697 C CA . LYS A 1 94 ? 5.549 -8.493 -5.521 1.00 88.88 94 LYS A CA 1
ATOM 698 C C . LYS A 1 94 ? 5.146 -9.633 -4.593 1.00 88.88 94 LYS A C 1
ATOM 700 O O . LYS A 1 94 ? 4.032 -9.613 -4.073 1.00 88.88 94 LYS A O 1
ATOM 705 N N . ASP A 1 95 ? 6.031 -10.606 -4.392 1.00 88.00 95 ASP A N 1
ATOM 706 C CA . ASP A 1 95 ? 5.758 -11.734 -3.503 1.00 88.00 95 ASP A CA 1
ATOM 707 C C . ASP A 1 95 ? 5.635 -11.275 -2.044 1.00 88.00 95 ASP A C 1
ATOM 709 O O . ASP A 1 95 ? 4.663 -11.605 -1.366 1.00 88.00 95 ASP A O 1
ATOM 713 N N . SER A 1 96 ? 6.543 -10.402 -1.600 1.00 88.69 96 SER A N 1
ATOM 714 C CA . SER A 1 96 ? 6.475 -9.788 -0.269 1.00 88.69 96 SER A CA 1
ATOM 715 C C . SER A 1 96 ? 5.164 -9.026 -0.069 1.00 88.69 96 SER A C 1
ATOM 717 O O . SER A 1 96 ? 4.465 -9.254 0.913 1.00 88.69 96 SER A O 1
ATOM 719 N N . ALA A 1 97 ? 4.770 -8.187 -1.032 1.00 90.38 97 ALA A N 1
ATOM 720 C CA . ALA A 1 97 ? 3.525 -7.430 -0.973 1.00 90.38 97 ALA A CA 1
ATOM 721 C C . ALA A 1 97 ? 2.290 -8.337 -0.902 1.00 90.38 97 ALA A C 1
ATOM 723 O O . ALA A 1 97 ? 1.381 -8.084 -0.114 1.00 90.38 97 ALA A O 1
ATOM 724 N N . LYS A 1 98 ? 2.264 -9.419 -1.686 1.00 89.00 98 LYS A N 1
ATOM 725 C CA . LYS A 1 98 ? 1.196 -10.420 -1.628 1.00 89.00 98 LYS A CA 1
ATOM 726 C C . LYS A 1 98 ? 1.121 -11.074 -0.246 1.00 89.00 98 LYS A C 1
ATOM 728 O O . LYS A 1 98 ? 0.031 -11.176 0.310 1.00 89.00 98 LYS A O 1
ATOM 733 N N . ASN A 1 99 ? 2.254 -11.513 0.300 1.00 88.62 99 ASN A N 1
ATOM 734 C CA . ASN A 1 99 ? 2.298 -12.186 1.598 1.00 88.62 99 ASN A CA 1
ATOM 735 C C . ASN A 1 99 ? 1.876 -11.250 2.737 1.00 88.62 99 ASN A C 1
ATOM 737 O O . ASN A 1 99 ? 1.111 -11.668 3.603 1.00 88.62 99 ASN A O 1
ATOM 741 N N . THR A 1 100 ? 2.299 -9.983 2.699 1.00 91.06 100 THR A N 1
ATOM 742 C CA . THR A 1 100 ? 1.855 -8.967 3.661 1.00 91.06 100 THR A CA 1
ATOM 743 C C . THR A 1 100 ? 0.348 -8.742 3.583 1.00 91.06 100 THR A C 1
ATOM 745 O O . THR A 1 100 ? -0.313 -8.854 4.604 1.00 91.06 100 THR A O 1
ATOM 748 N N . LEU A 1 101 ? -0.227 -8.554 2.388 1.00 90.75 101 LEU A N 1
ATOM 749 C CA . LEU A 1 101 ? -1.683 -8.396 2.251 1.00 90.75 101 LEU A CA 1
ATOM 750 C C . LEU A 1 101 ? -2.451 -9.594 2.820 1.00 90.75 101 LEU A C 1
ATOM 752 O O . LEU A 1 101 ? -3.441 -9.411 3.518 1.00 90.75 101 LEU A O 1
ATOM 756 N N . ILE A 1 102 ? -1.997 -10.821 2.547 1.00 88.50 102 ILE A N 1
ATOM 757 C CA . ILE A 1 102 ? -2.621 -12.032 3.100 1.00 88.50 102 ILE A CA 1
ATOM 758 C C . ILE A 1 102 ? -2.575 -12.010 4.630 1.00 88.50 102 ILE A C 1
ATOM 760 O O . ILE A 1 102 ? -3.584 -12.285 5.277 1.00 88.50 102 ILE A O 1
ATOM 764 N N . GLN A 1 103 ? -1.415 -11.681 5.201 1.00 88.81 103 GLN A N 1
ATOM 765 C CA . GLN A 1 103 ? -1.237 -11.594 6.643 1.00 88.81 103 GLN A CA 1
ATOM 766 C C . GLN A 1 103 ? -2.142 -10.521 7.265 1.00 88.81 103 GLN A C 1
ATOM 768 O O . GLN A 1 103 ? -2.814 -10.811 8.254 1.00 88.81 103 GLN A O 1
ATOM 773 N N . ASP A 1 104 ? -2.199 -9.325 6.683 1.00 90.00 104 ASP A N 1
ATOM 774 C CA . ASP A 1 104 ? -2.981 -8.205 7.212 1.00 90.00 104 ASP A CA 1
ATOM 775 C C . ASP A 1 104 ? -4.485 -8.503 7.186 1.00 90.00 104 ASP A C 1
ATOM 777 O O . ASP A 1 104 ? -5.188 -8.213 8.153 1.00 90.00 104 ASP A O 1
ATOM 781 N N . ILE A 1 105 ? -4.982 -9.172 6.138 1.00 88.25 105 ILE A N 1
ATOM 782 C CA . ILE A 1 105 ? -6.379 -9.638 6.085 1.00 88.25 105 ILE A CA 1
ATOM 783 C C . ILE A 1 105 ? -6.657 -10.634 7.210 1.00 88.25 105 ILE A C 1
ATOM 785 O O . ILE A 1 105 ? -7.640 -10.484 7.929 1.00 88.25 105 ILE A O 1
ATOM 789 N N . CYS A 1 106 ? -5.774 -11.616 7.418 1.00 87.00 106 CYS A N 1
ATOM 790 C CA . CYS A 1 106 ? -5.953 -12.593 8.495 1.00 87.00 106 CYS A CA 1
ATOM 791 C C . CYS A 1 106 ? -5.983 -11.909 9.870 1.00 87.00 106 CYS A C 1
ATOM 793 O O . CYS A 1 106 ? -6.767 -12.279 10.740 1.00 87.00 106 CYS A O 1
ATOM 795 N N . LEU A 1 107 ? -5.137 -10.897 10.083 1.00 86.75 107 LEU A N 1
ATOM 796 C CA . LEU A 1 107 ? -5.146 -10.110 11.317 1.00 86.75 107 LEU A CA 1
ATOM 797 C C . LEU A 1 107 ? -6.448 -9.317 11.470 1.00 86.75 107 LEU A C 1
ATOM 799 O O . LEU A 1 107 ? -7.014 -9.288 12.564 1.00 86.75 107 LEU A O 1
ATOM 803 N N . LYS A 1 108 ? -6.945 -8.722 10.382 1.00 85.44 108 LYS A N 1
ATOM 804 C CA . LYS A 1 108 ? -8.209 -7.983 10.358 1.00 85.44 108 LYS A CA 1
ATOM 805 C C . LYS A 1 108 ? -9.411 -8.873 10.681 1.00 85.44 108 LYS A C 1
ATOM 807 O O . LYS A 1 108 ? -10.222 -8.475 11.517 1.00 85.44 108 LYS A O 1
ATOM 812 N N . GLU A 1 109 ? -9.503 -10.073 10.105 1.00 84.94 109 GLU A N 1
ATOM 813 C CA . GLU A 1 109 ? -10.579 -11.042 10.393 1.00 84.94 109 GLU A CA 1
ATOM 814 C C . GLU A 1 109 ? -10.675 -11.373 11.892 1.00 84.94 109 GLU A C 1
ATOM 816 O O . GLU A 1 109 ? -11.767 -11.579 12.422 1.00 84.94 109 GLU A O 1
ATOM 821 N N . HIS A 1 110 ? -9.541 -11.354 12.596 1.00 85.31 110 HIS A N 1
ATOM 822 C CA . HIS A 1 110 ? -9.454 -11.651 14.024 1.00 85.31 110 HIS A CA 1
ATOM 823 C C . HIS A 1 110 ? -9.400 -10.412 14.934 1.00 85.31 110 HIS A C 1
ATOM 825 O O . HIS A 1 110 ? -9.378 -10.562 16.154 1.00 85.31 110 HIS A O 1
ATOM 831 N N . ALA A 1 111 ? -9.404 -9.180 14.410 1.00 85.00 111 ALA A N 1
ATOM 832 C CA . ALA A 1 111 ? -9.288 -7.968 15.233 1.00 85.00 111 ALA A CA 1
ATOM 833 C C . ALA A 1 111 ? -10.433 -7.839 16.262 1.00 85.00 111 ALA A C 1
ATOM 835 O O . ALA A 1 111 ? -10.211 -7.456 17.418 1.00 85.00 111 ALA A O 1
ATOM 836 N N . ALA A 1 112 ? -11.646 -8.242 15.867 1.00 81.38 112 ALA A N 1
ATOM 837 C CA . ALA A 1 112 ? -12.825 -8.251 16.730 1.00 81.38 112 ALA A CA 1
ATOM 838 C C . ALA A 1 112 ? -12.696 -9.233 17.908 1.00 81.38 112 ALA A C 1
ATOM 840 O O . ALA A 1 112 ? -13.157 -8.919 19.007 1.00 81.38 112 ALA A O 1
ATOM 841 N N . ASP A 1 113 ? -11.999 -10.364 17.729 1.00 86.00 113 ASP A N 1
ATOM 842 C CA . ASP A 1 113 ? -11.746 -11.341 18.802 1.00 86.00 113 ASP A CA 1
ATOM 843 C C . ASP A 1 113 ? -10.951 -10.718 19.964 1.00 86.00 113 ASP A C 1
ATOM 845 O O . ASP A 1 113 ? -11.046 -11.159 21.114 1.00 86.00 113 ASP A O 1
ATOM 849 N N . TYR A 1 114 ? -10.197 -9.651 19.681 1.00 83.38 114 TYR A N 1
ATOM 850 C CA . TYR A 1 114 ? -9.393 -8.909 20.649 1.00 83.38 114 TYR A CA 1
ATOM 851 C C . TYR A 1 114 ? -10.014 -7.567 21.070 1.00 83.38 114 TYR A C 1
ATOM 853 O O . TYR A 1 114 ? -9.376 -6.815 21.807 1.00 83.38 114 TYR A O 1
ATOM 861 N N . ASN A 1 115 ? -11.261 -7.275 20.674 1.00 83.19 115 ASN A N 1
ATOM 862 C CA . ASN A 1 115 ? -11.934 -5.982 20.884 1.00 83.19 115 ASN A CA 1
ATOM 863 C C . ASN A 1 115 ? -11.126 -4.783 20.355 1.00 83.19 115 ASN A C 1
ATOM 865 O O . ASN A 1 115 ? -11.165 -3.695 20.935 1.00 83.19 115 ASN A O 1
ATOM 869 N N . LEU A 1 116 ? -10.366 -4.985 19.279 1.00 83.88 116 LEU A N 1
ATOM 870 C CA . LEU A 1 116 ? -9.661 -3.908 18.600 1.00 83.88 116 LEU A CA 1
ATOM 871 C C . LEU A 1 116 ? -10.603 -3.287 17.568 1.00 83.88 116 LEU A C 1
ATOM 873 O O . LEU A 1 116 ? -11.161 -3.982 16.723 1.00 83.88 116 LEU A O 1
ATOM 877 N N . ALA A 1 117 ? -10.787 -1.973 17.657 1.00 83.81 117 ALA A N 1
ATOM 878 C CA . ALA A 1 117 ? -11.546 -1.182 16.700 1.00 83.81 117 ALA A CA 1
ATOM 879 C C . ALA A 1 117 ? -10.833 0.153 16.478 1.00 83.81 117 ALA A C 1
ATOM 881 O O . ALA A 1 117 ? -10.234 0.707 17.405 1.00 83.81 117 ALA A O 1
ATOM 882 N N . LEU A 1 118 ? -10.908 0.670 15.254 1.00 85.50 118 LEU A N 1
ATOM 883 C CA . LEU A 1 118 ? -10.390 1.996 14.932 1.00 85.50 118 LEU A CA 1
ATOM 884 C C . LEU A 1 118 ? -11.273 3.063 15.581 1.00 85.50 118 LEU A C 1
ATOM 886 O O . LEU A 1 118 ? -12.498 2.945 15.590 1.00 85.50 118 LEU A O 1
ATOM 890 N N . SER A 1 119 ? -10.653 4.116 16.111 1.00 89.81 119 SER A N 1
ATOM 891 C CA . SER A 1 119 ? -11.385 5.273 16.625 1.00 89.81 119 SER A CA 1
ATOM 892 C C . SER A 1 119 ? -11.994 6.095 15.484 1.00 89.81 119 SER A C 1
ATOM 894 O O . SER A 1 119 ? -11.526 6.049 14.345 1.00 89.81 119 SER A O 1
ATOM 896 N N . ASP A 1 120 ? -13.012 6.900 15.789 1.00 92.56 120 ASP A N 1
ATOM 897 C CA . ASP A 1 120 ? -13.629 7.813 14.812 1.00 92.56 120 ASP A CA 1
ATOM 898 C C . ASP A 1 120 ? -12.620 8.825 14.243 1.00 92.56 120 ASP A C 1
ATOM 900 O O . ASP A 1 120 ? -12.655 9.164 13.058 1.00 92.56 120 ASP A O 1
ATOM 904 N N . GLU A 1 121 ? -11.684 9.280 15.082 1.00 92.25 121 GLU A N 1
ATOM 905 C CA . GLU A 1 121 ? -10.595 10.174 14.682 1.00 92.25 121 GLU A CA 1
ATOM 906 C C . GLU A 1 121 ? -9.675 9.504 13.657 1.00 92.25 121 GLU A C 1
ATOM 908 O O . GLU A 1 121 ? -9.370 10.098 12.623 1.00 92.25 121 GLU A O 1
ATOM 913 N N . LEU A 1 122 ? -9.281 8.251 13.907 1.00 91.19 122 LEU A N 1
ATOM 914 C CA . LEU A 1 122 ? -8.425 7.505 12.990 1.00 91.19 122 LEU A CA 1
ATOM 915 C C . LEU A 1 122 ? -9.155 7.197 11.678 1.00 91.19 122 LEU A C 1
ATOM 917 O O . LEU A 1 122 ? -8.578 7.387 10.612 1.00 91.19 122 LEU A O 1
ATOM 921 N N . ASN A 1 123 ? -10.437 6.826 11.732 1.00 92.81 123 ASN A N 1
ATOM 922 C CA . ASN A 1 123 ? -11.260 6.663 10.530 1.00 92.81 123 ASN A CA 1
ATOM 923 C C . ASN A 1 123 ? -11.304 7.949 9.687 1.00 92.81 123 ASN A C 1
ATOM 925 O O . ASN A 1 123 ? -11.053 7.901 8.485 1.00 92.81 123 ASN A O 1
ATOM 929 N N . SER A 1 124 ? -11.530 9.104 10.318 1.00 94.69 124 SER A N 1
ATOM 930 C CA . SER A 1 124 ? -11.572 10.399 9.620 1.00 94.69 124 SER A CA 1
ATOM 931 C C . SER A 1 124 ? -10.214 10.780 9.010 1.00 94.69 124 SER A C 1
ATOM 933 O O . SER A 1 124 ? -10.146 11.351 7.916 1.00 94.69 124 SER A O 1
ATOM 935 N N . ALA A 1 125 ? -9.116 10.456 9.700 1.00 95.56 125 ALA A N 1
ATOM 936 C CA . ALA A 1 125 ? -7.764 10.677 9.196 1.00 9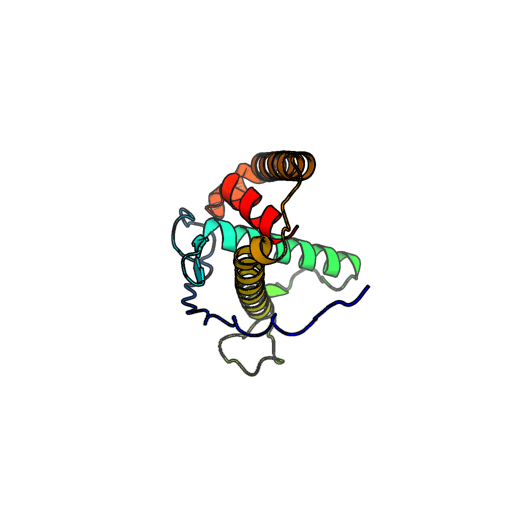5.56 125 ALA A CA 1
ATOM 937 C C . ALA A 1 125 ? -7.454 9.791 7.978 1.00 95.56 125 ALA A C 1
ATOM 939 O O . ALA A 1 125 ? -6.853 10.273 7.016 1.00 95.56 125 ALA A O 1
ATOM 940 N N . LEU A 1 126 ? -7.901 8.530 7.989 1.00 95.00 126 LEU A N 1
ATOM 941 C CA . LEU A 1 126 ? -7.766 7.606 6.860 1.00 95.00 126 LEU A CA 1
ATOM 942 C C . LEU A 1 126 ? -8.551 8.087 5.637 1.00 95.00 126 LEU A C 1
ATOM 944 O O . LEU A 1 126 ? -8.004 8.086 4.535 1.00 95.00 126 LEU A O 1
ATOM 948 N N . ASP A 1 127 ? -9.783 8.565 5.830 1.00 96.19 127 ASP A N 1
ATOM 949 C CA . ASP A 1 127 ? -10.606 9.125 4.751 1.00 96.19 127 ASP A CA 1
ATOM 950 C C . ASP A 1 127 ? -9.919 10.330 4.096 1.00 96.19 127 ASP A C 1
ATOM 952 O O . ASP A 1 127 ? -9.763 10.384 2.873 1.00 96.19 127 ASP A O 1
ATOM 956 N N . THR A 1 128 ? -9.420 11.254 4.922 1.00 96.94 128 THR A N 1
ATOM 957 C CA . THR A 1 128 ? -8.700 12.451 4.462 1.00 96.94 128 THR A CA 1
ATOM 958 C C . THR A 1 128 ? -7.414 12.081 3.717 1.00 96.94 128 THR A C 1
ATOM 960 O O . THR A 1 128 ? -7.100 12.653 2.670 1.00 96.94 128 THR A O 1
ATOM 963 N N . ALA A 1 129 ? -6.650 11.117 4.238 1.00 96.19 129 ALA A N 1
ATOM 964 C CA . ALA A 1 129 ? -5.416 10.659 3.608 1.00 96.19 129 ALA A CA 1
ATOM 965 C C . ALA A 1 129 ? -5.686 9.970 2.262 1.00 96.19 129 ALA A C 1
ATOM 967 O O . ALA A 1 129 ? -4.939 10.190 1.302 1.00 96.19 129 ALA A O 1
ATOM 968 N N . ALA A 1 130 ? -6.760 9.182 2.169 1.00 97.00 130 ALA A N 1
ATOM 969 C CA . ALA A 1 130 ? -7.170 8.522 0.937 1.00 97.00 130 ALA A CA 1
ATOM 970 C C . ALA A 1 130 ? -7.604 9.531 -0.133 1.00 97.00 130 ALA A C 1
ATOM 972 O O . ALA A 1 130 ? -7.123 9.463 -1.266 1.00 97.00 130 ALA A O 1
ATOM 973 N N . GLU A 1 131 ? -8.442 10.506 0.232 1.00 97.44 131 GLU A N 1
ATOM 974 C CA . GLU A 1 131 ? -8.883 11.581 -0.664 1.00 97.44 131 GLU A CA 1
ATOM 975 C C . GLU A 1 131 ? -7.697 12.394 -1.192 1.00 97.44 131 GLU A C 1
ATOM 977 O O . GLU A 1 131 ? -7.555 12.605 -2.401 1.00 97.44 131 GLU A O 1
ATOM 982 N N . LYS A 1 132 ? -6.795 12.812 -0.297 1.00 97.25 132 LYS A N 1
ATOM 983 C CA . LYS A 1 132 ? -5.603 13.577 -0.673 1.00 97.25 132 LYS A CA 1
ATOM 984 C C . LYS A 1 132 ? -4.694 12.776 -1.604 1.00 97.25 132 LYS A C 1
ATOM 986 O O . LYS A 1 132 ? -4.260 13.287 -2.632 1.00 97.25 132 LYS A O 1
ATOM 991 N N . THR A 1 133 ? -4.442 11.509 -1.279 1.00 95.00 133 THR A N 1
ATOM 992 C CA . THR A 1 133 ? -3.605 10.631 -2.110 1.00 95.00 133 THR A CA 1
ATOM 993 C C . THR A 1 133 ? -4.209 10.444 -3.499 1.00 95.00 133 THR A C 1
ATOM 995 O O . THR A 1 133 ? -3.480 10.537 -4.489 1.00 95.00 133 THR A O 1
ATOM 998 N N . TYR A 1 134 ? -5.524 10.220 -3.585 1.00 95.81 134 TYR A N 1
ATOM 999 C CA . TYR A 1 134 ? -6.217 10.059 -4.859 1.00 95.81 134 TYR A CA 1
ATOM 1000 C C . TYR A 1 134 ? -6.178 11.341 -5.693 1.00 95.81 134 TYR A C 1
ATOM 1002 O O . TYR A 1 134 ? -5.748 11.305 -6.842 1.00 95.81 134 TYR A O 1
ATOM 1010 N N . SER A 1 135 ? -6.581 12.473 -5.113 1.00 97.00 135 SER A N 1
ATOM 1011 C CA . SER A 1 135 ? -6.683 13.757 -5.818 1.00 97.00 135 SER A CA 1
ATOM 1012 C C . SER A 1 135 ? -5.330 14.287 -6.301 1.00 97.00 135 SER A C 1
ATOM 1014 O O . SER A 1 135 ? -5.226 14.761 -7.430 1.00 97.00 135 SER A O 1
ATOM 1016 N N . GLU A 1 136 ? -4.266 14.145 -5.508 1.00 97.06 136 GLU A N 1
ATOM 1017 C CA . GLU A 1 136 ? -2.918 14.577 -5.906 1.00 97.06 136 GLU A CA 1
ATOM 1018 C C . GLU A 1 136 ? -2.289 13.673 -6.983 1.00 97.06 136 GLU A C 1
ATOM 1020 O O . GLU A 1 136 ? -1.326 14.076 -7.634 1.00 97.06 136 GLU A O 1
ATOM 1025 N N . ASN A 1 137 ? -2.818 12.460 -7.191 1.00 94.19 137 ASN A N 1
ATOM 1026 C CA . ASN A 1 137 ? -2.242 11.451 -8.086 1.00 94.19 137 ASN A CA 1
ATOM 1027 C C . ASN A 1 137 ? -3.273 10.836 -9.047 1.00 94.19 137 ASN A C 1
ATOM 1029 O O . ASN A 1 137 ? -3.085 9.704 -9.502 1.00 94.19 137 ASN A O 1
ATOM 1033 N N . GLU A 1 138 ? -4.350 11.555 -9.360 1.00 94.94 138 GLU A N 1
ATOM 1034 C CA . GLU A 1 138 ? -5.554 11.010 -10.002 1.00 94.94 138 GLU A CA 1
ATOM 1035 C C . GLU A 1 138 ? -5.247 10.225 -11.289 1.00 94.94 138 GLU A C 1
ATOM 1037 O O . GLU A 1 138 ? -5.702 9.093 -11.464 1.00 94.94 138 GLU A O 1
ATOM 1042 N N . ASP A 1 139 ? -4.407 10.777 -12.167 1.00 93.56 139 ASP A N 1
ATOM 1043 C CA . ASP A 1 139 ? -4.008 10.122 -13.419 1.00 93.56 139 ASP A CA 1
ATOM 1044 C C . ASP A 1 139 ? -3.254 8.807 -13.189 1.00 93.56 139 ASP A C 1
ATOM 1046 O O . ASP A 1 139 ? -3.423 7.838 -13.936 1.00 93.56 139 ASP A O 1
ATOM 1050 N N . THR A 1 140 ? -2.411 8.757 -12.158 1.00 91.38 140 THR A N 1
ATOM 1051 C CA . THR A 1 140 ? -1.677 7.547 -11.779 1.00 91.38 140 THR A CA 1
ATOM 1052 C C . THR A 1 140 ? -2.631 6.517 -11.186 1.00 91.38 140 THR A C 1
ATOM 1054 O O . THR A 1 140 ? -2.593 5.359 -11.600 1.00 91.38 140 THR A O 1
ATOM 1057 N N . MET A 1 141 ? -3.532 6.930 -10.290 1.00 93.50 141 MET A N 1
ATOM 1058 C CA . MET A 1 141 ? -4.512 6.031 -9.667 1.00 93.50 141 MET A CA 1
ATOM 1059 C C . MET A 1 141 ? -5.449 5.415 -10.708 1.00 93.50 141 MET A C 1
ATOM 1061 O O . MET A 1 141 ? -5.637 4.198 -10.726 1.00 93.50 141 MET A O 1
ATOM 1065 N N . LYS A 1 142 ? -5.922 6.211 -11.676 1.00 91.81 142 LYS A N 1
ATOM 1066 C CA . LYS A 1 142 ? -6.709 5.713 -12.816 1.00 91.81 142 LYS A CA 1
ATOM 1067 C C . LYS A 1 142 ? -5.958 4.667 -13.638 1.00 91.81 142 LYS A C 1
ATOM 1069 O O . LYS A 1 142 ? -6.545 3.654 -14.005 1.00 91.81 142 LYS A O 1
ATOM 1074 N N . LYS A 1 143 ? -4.663 4.866 -13.913 1.00 90.50 143 LYS A N 1
ATOM 1075 C CA . LYS A 1 143 ? -3.845 3.881 -14.651 1.00 90.50 143 LYS A CA 1
ATOM 1076 C C . LYS A 1 143 ? -3.666 2.571 -13.885 1.00 90.50 143 LYS A C 1
ATOM 1078 O O . LYS A 1 143 ? -3.553 1.520 -14.516 1.00 90.50 143 LYS A O 1
ATOM 1083 N N . LEU A 1 144 ? -3.638 2.637 -12.556 1.00 89.31 144 LEU A N 1
ATOM 1084 C CA . LEU A 1 144 ? -3.546 1.469 -11.680 1.00 89.31 144 LEU A CA 1
ATOM 1085 C C . LEU A 1 144 ? -4.889 0.743 -11.497 1.00 89.31 144 LEU A C 1
ATOM 1087 O O . LEU A 1 144 ? -4.891 -0.391 -11.017 1.00 89.31 144 LEU A O 1
ATOM 1091 N N . GLY A 1 145 ? -6.004 1.354 -11.917 1.00 91.38 145 GLY A N 1
ATOM 1092 C CA . GLY A 1 145 ? -7.353 0.864 -11.626 1.00 91.38 145 GLY A CA 1
ATOM 1093 C C . GLY A 1 145 ? -7.751 1.076 -10.162 1.00 91.38 145 GLY A C 1
ATOM 1094 O O . GLY A 1 145 ? -8.644 0.409 -9.664 1.00 91.38 145 GLY A O 1
ATOM 1095 N N . THR A 1 146 ? -7.069 1.971 -9.453 1.00 92.56 146 THR A N 1
ATOM 1096 C CA . THR A 1 146 ? -7.257 2.212 -8.022 1.00 92.56 146 THR A CA 1
ATOM 1097 C C . THR A 1 146 ? -8.256 3.347 -7.813 1.00 92.56 146 THR A C 1
ATOM 1099 O O . THR A 1 146 ? -8.123 4.406 -8.425 1.00 92.56 146 THR A O 1
ATOM 1102 N N . SER A 1 147 ? -9.235 3.149 -6.932 1.00 95.44 147 SER A N 1
ATOM 1103 C CA . SER A 1 147 ? -10.164 4.175 -6.441 1.00 95.44 147 SER A CA 1
ATOM 1104 C C . SER A 1 147 ? -9.738 4.748 -5.080 1.00 95.44 147 SER A C 1
ATOM 1106 O O . SER A 1 147 ? -8.848 4.214 -4.420 1.00 95.44 147 SER A O 1
ATOM 1108 N N . GLN A 1 148 ? -10.385 5.828 -4.631 1.00 96.38 148 GLN A N 1
ATOM 1109 C CA . GLN A 1 148 ? -10.189 6.349 -3.271 1.00 96.38 148 GLN A CA 1
ATOM 1110 C C . GLN A 1 148 ? -10.524 5.298 -2.200 1.00 96.38 148 GLN A C 1
ATOM 1112 O O . GLN A 1 148 ? -9.783 5.170 -1.228 1.00 96.38 148 GLN A O 1
ATOM 1117 N N . ASP A 1 149 ? -11.586 4.513 -2.396 1.00 96.06 149 ASP A N 1
ATOM 1118 C CA . ASP A 1 149 ? -11.982 3.456 -1.457 1.00 96.06 149 ASP A CA 1
ATOM 1119 C C . ASP A 1 149 ? -10.935 2.337 -1.389 1.00 96.06 149 ASP A C 1
ATOM 1121 O O . ASP A 1 149 ? -10.640 1.824 -0.309 1.00 96.06 149 ASP A O 1
ATOM 1125 N N . ASP A 1 150 ? -10.310 1.997 -2.523 1.00 94.94 150 ASP A N 1
ATOM 1126 C CA . ASP A 1 150 ? -9.201 1.039 -2.549 1.00 94.94 150 ASP A CA 1
ATOM 1127 C C . ASP A 1 150 ? -8.004 1.560 -1.740 1.00 94.94 150 ASP A C 1
ATOM 1129 O O . ASP A 1 150 ? -7.412 0.812 -0.962 1.00 94.94 150 ASP A O 1
ATOM 1133 N N . ILE A 1 151 ? -7.673 2.851 -1.875 1.00 95.56 151 ILE A N 1
ATOM 1134 C CA . ILE A 1 151 ? -6.604 3.497 -1.097 1.00 95.56 151 ILE A CA 1
ATOM 1135 C C . ILE A 1 151 ? -6.944 3.465 0.391 1.00 95.56 151 ILE A C 1
ATOM 1137 O O . ILE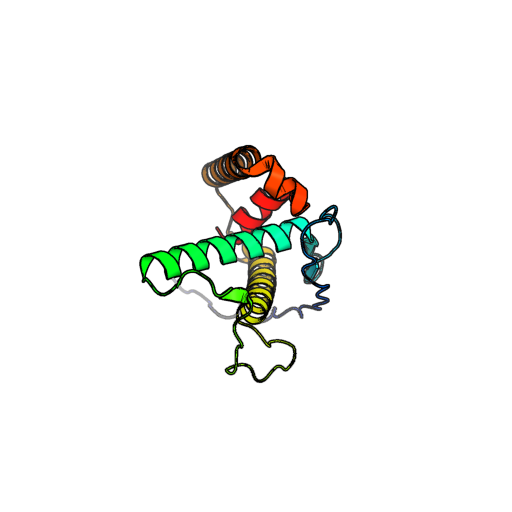 A 1 151 ? -6.115 3.039 1.190 1.00 95.56 151 ILE A O 1
ATOM 1141 N N . ARG A 1 152 ? -8.164 3.868 0.768 1.00 96.06 152 ARG A N 1
ATOM 1142 C CA . ARG A 1 152 ? -8.633 3.844 2.159 1.00 96.06 152 ARG A CA 1
ATOM 1143 C C . ARG A 1 152 ? -8.510 2.445 2.757 1.00 96.06 152 ARG A C 1
ATOM 1145 O O . ARG A 1 152 ? -7.993 2.301 3.859 1.00 96.06 152 ARG A O 1
ATOM 1152 N N . CYS A 1 153 ? -8.952 1.422 2.026 1.00 92.62 153 CYS A N 1
ATOM 1153 C CA . CYS A 1 153 ? -8.876 0.034 2.470 1.00 92.62 153 CYS A CA 1
ATOM 1154 C C . CYS A 1 153 ? -7.429 -0.410 2.719 1.00 92.62 153 CYS A C 1
ATOM 1156 O O . CYS A 1 153 ? -7.141 -1.010 3.751 1.00 92.62 153 CYS A O 1
ATOM 1158 N N . VAL A 1 154 ? -6.505 -0.070 1.816 1.00 92.25 154 VAL A N 1
ATOM 1159 C CA . VAL A 1 154 ? -5.081 -0.388 1.990 1.00 92.25 154 VAL A CA 1
ATOM 1160 C C . VAL A 1 154 ? -4.465 0.369 3.168 1.00 92.25 154 VAL A C 1
ATOM 1162 O O . VAL A 1 154 ? -3.675 -0.210 3.913 1.00 92.25 154 VAL A O 1
ATOM 1165 N N . LEU A 1 155 ? -4.826 1.642 3.363 1.00 93.00 155 LEU A N 1
ATOM 1166 C CA . LEU A 1 155 ? -4.365 2.418 4.514 1.00 93.00 155 LEU A CA 1
ATOM 1167 C C . LEU A 1 155 ? -4.856 1.793 5.825 1.00 93.00 155 LEU A C 1
ATOM 1169 O O . LEU A 1 155 ? -4.064 1.652 6.748 1.00 93.00 155 LEU A O 1
ATOM 1173 N N . GLU A 1 156 ? -6.115 1.354 5.882 1.00 91.75 156 GLU A N 1
ATOM 1174 C CA . GLU A 1 156 ? -6.693 0.661 7.040 1.00 91.75 156 GLU A CA 1
ATOM 1175 C C . GLU A 1 156 ? -5.938 -0.630 7.383 1.00 91.75 156 GLU A C 1
ATOM 1177 O O . GLU A 1 156 ? -5.647 -0.872 8.548 1.00 91.75 156 GLU A O 1
ATOM 1182 N N . LEU A 1 157 ? -5.582 -1.433 6.373 1.00 87.12 157 LEU A N 1
ATOM 1183 C CA . LEU A 1 157 ? -4.800 -2.663 6.558 1.00 87.12 157 LEU A CA 1
ATOM 1184 C C . LEU A 1 157 ? -3.373 -2.393 7.060 1.00 87.12 157 LEU A C 1
ATOM 1186 O O . LEU A 1 157 ? -2.790 -3.245 7.718 1.00 87.12 157 LEU A O 1
ATOM 1190 N N . SER A 1 158 ? -2.826 -1.214 6.758 1.00 75.12 158 SER A N 1
ATOM 1191 C CA . SER A 1 158 ? -1.463 -0.815 7.132 1.00 75.12 158 SER A CA 1
ATOM 1192 C C . SER A 1 158 ? -1.393 -0.004 8.441 1.00 75.12 158 SER A C 1
ATOM 1194 O O . SER A 1 158 ? -0.316 0.508 8.762 1.00 75.12 158 SER A O 1
ATOM 1196 N N . SER A 1 159 ? -2.523 0.185 9.140 1.00 67.38 159 SER A N 1
ATOM 1197 C CA . SER A 1 159 ? -2.677 1.067 10.317 1.00 67.38 159 SER A CA 1
ATOM 1198 C C . SER A 1 159 ? -2.567 0.357 11.663 1.00 67.38 159 SER A C 1
ATOM 1200 O O . SER A 1 159 ? -2.901 -0.843 11.749 1.00 67.38 159 SER A O 1
#

Radius of gyration: 18.34 Å; chains: 1; bounding box: 37×38×60 Å

Secondary structure (DSSP, 8-state):
-----------------EE-----SS--S-SEEEEETTEEEEHHHHHHHHHHHHHHHHHHHHHTT---TTS-GGGSB-TT-SSTT--BHHHHHHHHHHHHHHHHHHHHHHHGGGT----HHHHHHHHHHHHHHHHHTHHHHHHHT--HHHHHHHHHHT-

pLDDT: mean 80.64, std 16.66, range [28.98, 97.44]

Sequence (159 aa):
MKMNRKMAAAGLAGCMIAGMLLSGCGTNGKETAIKVNDDVVTVGQANFFLRYQQAQSTYMMQQYGMYQSGASLWDQDYTASSDSSISTYGDSLKDSAKNTLIQDICLKEHAADYNLALSDELNSALDTAAEKTYSENEDTMKKLGTSQDDIRCVLELSS